Protein AF-A0A7C4RUR6-F1 (afdb_monomer_lite)

Structure (mmCIF, N/CA/C/O backbone):
data_AF-A0A7C4RUR6-F1
#
_entry.id   AF-A0A7C4RUR6-F1
#
loop_
_atom_site.group_PDB
_atom_site.id
_atom_site.type_symbol
_atom_site.label_atom_id
_atom_site.label_alt_id
_atom_site.label_comp_id
_atom_site.label_asym_id
_atom_site.label_entity_id
_atom_site.label_seq_id
_atom_site.pdbx_PDB_ins_code
_atom_site.Cartn_x
_atom_site.Cartn_y
_atom_site.Cartn_z
_atom_site.occupancy
_atom_site.B_iso_or_equiv
_atom_site.auth_seq_id
_atom_site.auth_comp_id
_atom_site.auth_asym_id
_atom_site.auth_atom_id
_atom_site.pdbx_PDB_model_num
ATOM 1 N N . MET A 1 1 ? 16.370 -10.001 -30.365 1.00 68.81 1 MET A N 1
ATOM 2 C CA . MET A 1 1 ? 16.911 -9.076 -29.342 1.00 68.81 1 MET A CA 1
ATOM 3 C C . MET A 1 1 ? 15.807 -8.857 -28.325 1.00 68.81 1 MET A C 1
ATOM 5 O O . MET A 1 1 ? 14.687 -8.633 -28.761 1.00 68.81 1 MET A O 1
ATOM 9 N N . GLY A 1 2 ? 16.053 -9.040 -27.027 1.00 84.38 2 GLY A N 1
ATOM 10 C CA . GLY A 1 2 ? 14.989 -8.889 -26.031 1.00 84.38 2 GLY A CA 1
ATOM 11 C C . GLY A 1 2 ? 14.628 -7.417 -25.830 1.00 84.38 2 GLY A C 1
ATOM 12 O O . GLY A 1 2 ? 15.512 -6.558 -25.865 1.00 84.38 2 GLY A O 1
ATOM 13 N N . THR A 1 3 ? 13.344 -7.124 -25.641 1.00 91.38 3 THR A N 1
ATOM 14 C CA . THR A 1 3 ? 12.843 -5.777 -25.334 1.00 91.38 3 THR A CA 1
ATOM 15 C C . THR A 1 3 ? 12.649 -5.644 -23.829 1.00 91.38 3 THR A C 1
ATOM 17 O O . THR A 1 3 ? 12.143 -6.562 -23.187 1.00 91.38 3 THR A O 1
ATOM 20 N N . CYS A 1 4 ? 13.065 -4.516 -23.253 1.00 94.50 4 CYS A N 1
ATOM 21 C CA . CYS A 1 4 ? 12.861 -4.237 -21.839 1.00 94.50 4 CYS A CA 1
ATOM 22 C C . CYS A 1 4 ? 11.371 -4.048 -21.547 1.00 94.50 4 CYS A C 1
ATOM 24 O O . CYS A 1 4 ? 10.750 -3.141 -22.099 1.00 94.50 4 CYS A O 1
ATOM 26 N N . LYS A 1 5 ? 10.822 -4.851 -20.629 1.00 93.19 5 LYS A N 1
ATOM 27 C CA . LYS A 1 5 ? 9.408 -4.768 -20.230 1.00 93.19 5 LYS A CA 1
ATOM 28 C C . LYS A 1 5 ? 8.988 -3.441 -19.572 1.00 93.19 5 LYS A C 1
ATOM 30 O O . LYS A 1 5 ? 7.799 -3.194 -19.460 1.00 93.19 5 LYS A O 1
ATOM 35 N N . TYR A 1 6 ? 9.943 -2.624 -19.122 1.00 93.38 6 TYR A N 1
ATOM 36 C CA . TYR A 1 6 ? 9.683 -1.355 -18.433 1.00 93.38 6 TYR A CA 1
ATOM 37 C C . TYR A 1 6 ? 9.699 -0.163 -19.396 1.00 93.38 6 TYR A C 1
ATOM 39 O O . TYR A 1 6 ? 8.723 0.565 -19.511 1.00 93.38 6 TYR A O 1
ATOM 47 N N . CYS A 1 7 ? 10.806 0.025 -20.123 1.00 92.56 7 CYS A N 1
ATOM 48 C CA . CYS A 1 7 ? 11.008 1.203 -20.972 1.00 92.56 7 CYS A CA 1
ATOM 49 C C . CYS A 1 7 ? 10.762 0.953 -22.469 1.00 92.56 7 CYS A C 1
ATOM 51 O O . CYS A 1 7 ? 10.902 1.875 -23.269 1.00 92.56 7 CYS A O 1
ATOM 53 N N . GLY A 1 8 ? 10.491 -0.293 -22.879 1.00 91.00 8 GLY A N 1
ATOM 54 C CA . GLY A 1 8 ? 10.259 -0.663 -24.280 1.00 91.00 8 GLY A CA 1
ATOM 55 C C . GLY A 1 8 ? 11.500 -0.616 -25.184 1.00 91.00 8 GLY A C 1
ATOM 56 O O . GLY A 1 8 ? 11.403 -0.900 -26.375 1.00 91.00 8 GLY A O 1
ATOM 57 N N . LYS A 1 9 ? 12.681 -0.279 -24.647 1.00 92.06 9 LYS A N 1
ATOM 58 C CA . LYS A 1 9 ? 13.943 -0.210 -25.405 1.00 92.06 9 LYS A CA 1
ATOM 59 C C . LYS A 1 9 ? 14.655 -1.571 -25.444 1.00 92.06 9 LYS A C 1
ATOM 61 O O . LYS A 1 9 ? 14.423 -2.406 -24.565 1.00 92.06 9 LYS A O 1
ATOM 66 N N . PRO A 1 10 ? 15.563 -1.816 -26.406 1.00 92.50 10 PRO A N 1
ATOM 67 C CA . PRO A 1 10 ? 16.315 -3.068 -26.469 1.00 92.50 10 PRO A CA 1
ATOM 68 C C . PRO A 1 10 ? 17.141 -3.334 -25.196 1.00 92.50 10 PRO A C 1
ATOM 70 O O . PRO A 1 10 ? 17.904 -2.480 -24.748 1.00 92.50 10 PRO A O 1
ATOM 73 N N . ALA A 1 11 ? 17.007 -4.532 -24.623 1.00 88.31 11 ALA A N 1
ATOM 74 C CA . ALA A 1 11 ? 17.680 -4.974 -23.394 1.00 88.31 11 ALA A CA 1
ATOM 75 C C . ALA A 1 11 ? 18.921 -5.853 -23.645 1.00 88.31 11 ALA A C 1
ATOM 77 O O . ALA A 1 11 ? 19.615 -6.231 -22.700 1.00 88.31 11 ALA A O 1
ATOM 78 N N . GLY A 1 12 ? 19.218 -6.154 -24.912 1.00 86.19 12 GLY A N 1
ATOM 79 C CA 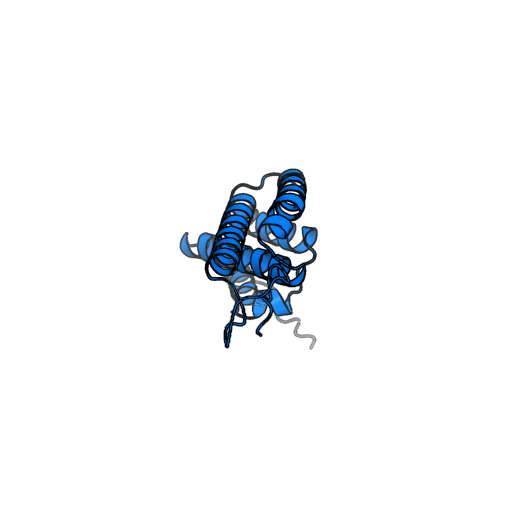. GLY A 1 12 ? 20.319 -7.022 -25.333 1.00 86.19 12 GLY A CA 1
ATOM 80 C C . GLY A 1 12 ? 19.876 -8.461 -25.640 1.00 86.19 12 GLY A C 1
ATOM 81 O O . GLY A 1 12 ? 18.679 -8.775 -25.642 1.00 86.19 12 GLY A O 1
ATOM 82 N N . PRO A 1 13 ? 20.819 -9.356 -25.972 1.00 79.38 13 PRO A N 1
ATOM 83 C CA . PRO A 1 13 ? 20.517 -10.765 -26.199 1.00 79.38 13 PRO A CA 1
ATOM 84 C C . PRO A 1 13 ? 20.093 -11.442 -24.884 1.00 79.38 13 PRO A C 1
ATOM 86 O O . PRO A 1 13 ? 20.717 -11.233 -23.847 1.00 79.38 13 PRO A O 1
ATOM 89 N N . LEU A 1 14 ? 19.016 -12.236 -24.929 1.00 83.75 14 LEU A N 1
ATOM 90 C CA . LEU A 1 14 ? 18.470 -13.038 -23.815 1.00 83.75 14 LEU A CA 1
ATOM 91 C C . LEU A 1 14 ? 18.021 -12.277 -22.546 1.00 83.75 14 LEU A C 1
ATOM 93 O O . LEU A 1 14 ? 17.627 -12.909 -21.571 1.00 83.75 14 LEU A O 1
ATOM 97 N N . ARG A 1 15 ? 18.016 -10.938 -22.536 1.00 88.06 15 ARG A N 1
ATOM 98 C CA . ARG A 1 15 ? 17.509 -10.134 -21.408 1.00 88.06 15 ARG A CA 1
ATOM 99 C C . ARG A 1 15 ? 16.104 -9.607 -21.695 1.00 88.06 15 ARG A C 1
ATOM 101 O O . ARG A 1 15 ? 15.864 -9.046 -22.757 1.00 88.06 15 ARG A O 1
ATOM 108 N N . SER A 1 16 ? 15.195 -9.732 -20.729 1.00 91.50 16 SER A N 1
ATOM 109 C CA . SER A 1 16 ? 13.822 -9.191 -20.797 1.00 91.50 16 SER A CA 1
ATOM 110 C C . SER A 1 16 ? 13.661 -7.820 -20.121 1.00 91.50 16 SER A C 1
ATOM 112 O O . SER A 1 16 ? 12.575 -7.240 -20.119 1.00 91.50 16 SER A O 1
ATOM 114 N N . LYS A 1 17 ? 14.729 -7.299 -19.505 1.00 93.88 17 LYS A N 1
ATOM 115 C CA . LYS A 1 17 ? 14.737 -6.047 -18.736 1.00 93.88 17 LYS A CA 1
ATOM 116 C C . LYS A 1 17 ? 16.153 -5.493 -18.568 1.00 93.88 17 LYS A C 1
ATOM 118 O O . LYS A 1 17 ? 17.123 -6.253 -18.580 1.00 93.88 17 LYS A O 1
ATOM 123 N N . HIS A 1 18 ? 16.262 -4.179 -18.374 1.00 94.94 18 HIS A N 1
ATOM 124 C CA . HIS A 1 18 ? 17.485 -3.535 -17.883 1.00 94.94 18 HIS A CA 1
ATOM 125 C C . HIS A 1 18 ? 17.556 -3.625 -16.357 1.00 94.94 18 HIS A C 1
ATOM 127 O O . HIS A 1 18 ? 16.532 -3.489 -15.688 1.00 94.94 18 HIS A O 1
ATOM 133 N N . CYS A 1 19 ? 18.768 -3.788 -15.819 1.00 93.31 19 CYS A N 1
ATOM 134 C CA . CYS A 1 19 ? 19.010 -3.781 -14.371 1.00 93.31 19 CYS A CA 1
ATOM 135 C C . CYS A 1 19 ? 18.546 -2.459 -13.735 1.00 93.31 19 CYS A C 1
ATOM 137 O O . CYS A 1 19 ? 17.837 -2.460 -12.737 1.00 93.31 19 CYS A O 1
ATOM 139 N N . GLU A 1 20 ? 18.855 -1.330 -14.375 1.00 94.38 20 GLU A N 1
ATOM 140 C CA . GLU A 1 20 ? 18.471 0.005 -13.899 1.00 94.38 20 GLU A CA 1
ATOM 141 C C . GLU A 1 20 ? 16.953 0.207 -13.868 1.00 94.38 20 GLU A C 1
ATOM 143 O O . GLU A 1 20 ? 16.424 0.715 -12.886 1.00 94.38 20 GLU A O 1
ATOM 148 N N . CYS A 1 21 ? 16.239 -0.236 -14.910 1.00 95.00 21 CYS A N 1
ATOM 149 C CA . CYS A 1 21 ? 14.778 -0.137 -14.952 1.00 95.00 21 CYS A CA 1
ATOM 150 C C . CYS A 1 21 ? 14.122 -1.005 -13.872 1.00 95.00 21 CYS A C 1
ATOM 152 O O . CYS A 1 21 ? 13.172 -0.572 -13.231 1.00 95.00 21 CYS A O 1
ATOM 154 N N . GLU A 1 22 ? 14.648 -2.212 -13.641 1.00 95.44 22 GLU A N 1
ATOM 155 C CA . GLU A 1 22 ? 14.167 -3.072 -12.560 1.00 95.44 22 GLU A CA 1
ATOM 156 C C . GLU A 1 22 ? 14.428 -2.467 -11.180 1.00 95.44 22 GLU A C 1
ATOM 158 O O . GLU A 1 22 ? 13.553 -2.512 -10.317 1.00 95.44 22 GLU A O 1
ATOM 163 N N . ASN A 1 23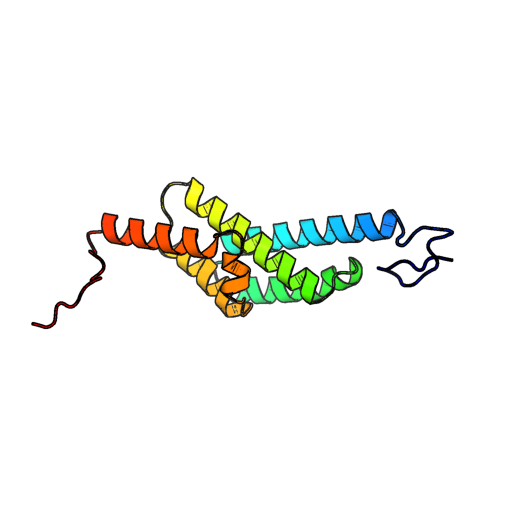 ? 15.614 -1.902 -10.963 1.00 96.19 23 ASN A N 1
ATOM 164 C CA . ASN A 1 23 ? 15.941 -1.257 -9.698 1.00 96.19 23 ASN A CA 1
ATOM 165 C C . ASN A 1 23 ? 15.059 -0.033 -9.464 1.00 96.19 23 ASN A C 1
ATOM 167 O O . ASN A 1 23 ? 14.541 0.123 -8.363 1.00 96.19 23 ASN A O 1
ATOM 171 N N . LYS A 1 24 ? 14.820 0.785 -10.497 1.00 96.25 24 LYS A N 1
ATOM 172 C CA . LYS A 1 24 ? 13.910 1.932 -10.409 1.00 96.25 24 LYS A CA 1
ATOM 173 C C . LYS A 1 24 ? 12.497 1.489 -10.034 1.00 96.25 24 LYS A C 1
ATOM 175 O O . LYS A 1 24 ? 11.945 2.008 -9.074 1.00 96.25 24 LYS A O 1
ATOM 180 N N . TYR A 1 25 ? 11.976 0.462 -10.706 1.00 97.12 25 TYR A N 1
ATOM 181 C CA . TYR A 1 25 ? 10.685 -0.136 -10.370 1.00 97.12 25 TYR A CA 1
ATOM 182 C C . TYR A 1 25 ? 10.613 -0.580 -8.903 1.00 97.12 25 TYR A C 1
ATOM 184 O O . TYR A 1 25 ? 9.686 -0.204 -8.193 1.00 97.12 25 TYR A O 1
ATOM 192 N N . LYS A 1 26 ? 11.607 -1.338 -8.420 1.00 96.69 26 LYS A N 1
ATOM 193 C CA . LYS A 1 26 ? 11.629 -1.833 -7.031 1.00 96.69 26 LYS A CA 1
ATOM 194 C C . LYS A 1 26 ? 11.699 -0.699 -6.011 1.00 96.69 26 LYS A C 1
ATOM 196 O O . LYS A 1 26 ? 10.988 -0.741 -5.013 1.00 96.69 26 LYS A O 1
ATOM 201 N N . LEU A 1 27 ? 12.542 0.302 -6.264 1.00 97.00 27 LEU A N 1
ATOM 202 C CA . LEU A 1 27 ? 12.688 1.462 -5.387 1.00 97.00 27 LEU A CA 1
ATOM 203 C C . LEU A 1 27 ? 11.400 2.282 -5.334 1.00 97.00 27 LEU A C 1
ATOM 205 O O . LEU A 1 27 ? 10.969 2.645 -4.245 1.00 97.00 27 LEU A O 1
ATOM 209 N N . THR A 1 28 ? 10.758 2.528 -6.477 1.00 96.94 28 THR A N 1
ATOM 210 C CA . THR A 1 28 ? 9.481 3.246 -6.519 1.00 96.94 28 THR A CA 1
ATOM 211 C C . THR A 1 28 ? 8.367 2.460 -5.834 1.00 96.94 28 THR A C 1
ATOM 213 O O . THR A 1 28 ? 7.607 3.044 -5.065 1.00 96.94 28 THR A O 1
ATOM 216 N N . PHE A 1 29 ? 8.293 1.145 -6.052 1.00 97.38 29 PHE A N 1
ATOM 217 C CA . PHE A 1 29 ? 7.315 0.278 -5.395 1.00 97.38 29 PHE A CA 1
ATOM 218 C C . PHE A 1 29 ? 7.443 0.337 -3.867 1.00 97.38 29 PHE A C 1
ATOM 220 O O . PHE A 1 29 ? 6.464 0.597 -3.168 1.00 97.38 29 PHE A O 1
ATOM 227 N N . GLU A 1 30 ? 8.656 0.151 -3.340 1.00 97.25 30 GLU A N 1
ATOM 228 C CA . GLU A 1 30 ? 8.898 0.207 -1.895 1.00 97.25 30 GLU A CA 1
ATOM 229 C C . GLU A 1 30 ? 8.672 1.619 -1.340 1.00 97.25 30 GLU A C 1
ATOM 231 O O . GLU A 1 30 ? 8.099 1.779 -0.263 1.00 97.25 30 GLU A O 1
ATOM 236 N N . HIS A 1 31 ? 9.058 2.654 -2.092 1.00 97.19 31 HIS A N 1
ATOM 237 C CA . HIS A 1 31 ? 8.831 4.041 -1.703 1.00 97.19 31 HIS A CA 1
ATOM 238 C C . HIS A 1 31 ? 7.340 4.348 -1.538 1.00 97.19 31 HIS A C 1
ATOM 240 O O . HIS A 1 31 ? 6.939 4.834 -0.482 1.00 97.19 31 HIS A O 1
ATOM 246 N N . LEU A 1 32 ? 6.522 4.030 -2.543 1.00 97.06 32 LEU A N 1
ATOM 247 C CA . LEU A 1 32 ? 5.083 4.274 -2.484 1.00 97.06 32 LEU A CA 1
ATOM 248 C C . LEU A 1 32 ? 4.396 3.402 -1.433 1.00 97.06 32 LEU A C 1
ATOM 250 O O . LEU A 1 32 ? 3.479 3.879 -0.768 1.00 97.06 32 LEU A O 1
ATOM 254 N N . THR A 1 33 ? 4.868 2.170 -1.223 1.00 97.38 33 THR A N 1
ATOM 255 C CA . THR A 1 33 ? 4.358 1.300 -0.151 1.00 97.38 33 THR A CA 1
ATOM 256 C C . THR A 1 33 ? 4.606 1.936 1.213 1.00 97.38 33 THR A C 1
ATOM 258 O O . THR A 1 33 ? 3.697 2.010 2.036 1.00 97.38 33 THR A O 1
ATOM 261 N N . ARG A 1 34 ? 5.820 2.453 1.445 1.00 97.12 34 ARG A N 1
ATOM 262 C CA . ARG A 1 34 ? 6.177 3.144 2.688 1.00 97.12 34 ARG A CA 1
ATOM 263 C C . ARG A 1 34 ? 5.349 4.409 2.897 1.00 97.12 34 ARG A C 1
ATOM 265 O O . ARG A 1 34 ? 4.820 4.593 3.985 1.00 97.12 34 ARG A O 1
ATOM 272 N N . VAL A 1 35 ? 5.239 5.269 1.882 1.00 96.31 35 VAL A N 1
ATOM 273 C CA . VAL A 1 35 ? 4.472 6.521 1.993 1.00 96.31 35 VAL A CA 1
ATOM 274 C C . VAL A 1 35 ? 3.000 6.219 2.263 1.00 96.31 35 VAL A C 1
ATOM 276 O O . VAL A 1 35 ? 2.447 6.764 3.207 1.00 96.31 35 VAL A O 1
ATOM 279 N N . SER A 1 36 ? 2.403 5.275 1.530 1.00 96.38 36 SER A N 1
ATOM 280 C CA . SER A 1 36 ? 1.010 4.861 1.748 1.00 96.38 36 SER A CA 1
ATOM 281 C C . SER A 1 36 ? 0.788 4.321 3.163 1.00 96.38 36 SER A C 1
ATOM 283 O O . SER A 1 36 ? -0.171 4.700 3.827 1.00 96.38 36 SER A O 1
ATOM 285 N N . PHE A 1 37 ? 1.703 3.484 3.659 1.00 95.38 37 PHE A N 1
ATOM 286 C CA . PHE A 1 37 ? 1.670 2.968 5.029 1.00 95.38 37 PHE A CA 1
ATOM 287 C C . PHE A 1 37 ? 1.740 4.091 6.073 1.00 95.38 37 PHE A C 1
ATOM 289 O O . PHE A 1 37 ? 0.936 4.131 7.003 1.00 95.38 37 PHE A O 1
ATOM 296 N N . GLU A 1 38 ? 2.675 5.030 5.914 1.00 94.62 38 GLU A N 1
ATOM 297 C CA . GLU A 1 38 ? 2.798 6.169 6.823 1.00 94.62 38 GLU A CA 1
ATOM 298 C C . GLU A 1 38 ? 1.555 7.060 6.797 1.00 94.62 38 GLU A C 1
ATOM 300 O O . GLU A 1 38 ? 1.136 7.535 7.855 1.00 94.62 38 GLU A O 1
ATOM 305 N N . THR A 1 39 ? 0.952 7.255 5.620 1.00 95.44 39 THR A N 1
ATOM 306 C CA . THR A 1 39 ? -0.310 7.979 5.476 1.00 95.44 39 THR A CA 1
ATOM 307 C C . THR A 1 39 ? -1.418 7.281 6.252 1.00 95.44 39 THR A C 1
ATOM 309 O O . THR A 1 39 ? -2.092 7.955 7.014 1.00 95.44 39 THR A O 1
ATOM 312 N N . ILE A 1 40 ? -1.571 5.954 6.162 1.00 93.31 40 ILE A N 1
ATOM 313 C CA . ILE A 1 40 ? -2.590 5.218 6.939 1.00 93.31 40 ILE A CA 1
ATOM 314 C C . ILE A 1 40 ? -2.406 5.433 8.450 1.00 93.31 40 ILE A C 1
ATOM 316 O O . ILE A 1 40 ? -3.375 5.636 9.176 1.00 93.31 40 ILE A O 1
ATOM 320 N N . ILE A 1 41 ? -1.166 5.416 8.948 1.00 92.56 41 ILE A N 1
ATOM 321 C CA . ILE A 1 41 ? -0.900 5.583 10.386 1.00 92.56 41 ILE A CA 1
ATOM 322 C C . ILE A 1 41 ? -1.208 7.007 10.854 1.00 92.56 41 ILE A C 1
ATOM 324 O O . ILE A 1 41 ? -1.805 7.215 11.918 1.00 92.56 41 ILE A O 1
ATOM 328 N N . LYS A 1 42 ? -0.784 8.000 10.070 1.00 92.69 42 LYS A N 1
ATOM 329 C CA . LYS A 1 42 ? -0.834 9.420 10.441 1.00 92.69 42 LYS A CA 1
ATOM 330 C C . LYS A 1 42 ? -2.127 10.112 10.004 1.00 92.69 42 LYS A C 1
ATOM 332 O O . LYS A 1 42 ? -2.389 11.215 10.483 1.00 92.69 42 LYS A O 1
ATOM 337 N N . SER A 1 43 ? -2.923 9.489 9.132 1.00 90.88 43 SER A N 1
ATOM 338 C CA . SER A 1 43 ? -4.100 10.111 8.529 1.00 90.88 43 SER A CA 1
ATOM 339 C C . SER A 1 43 ? -5.049 10.598 9.607 1.00 90.88 43 SER A C 1
ATOM 341 O O . SER A 1 43 ? -5.441 9.843 10.500 1.00 90.88 43 SER A O 1
ATOM 343 N N . SER A 1 44 ? -5.410 11.866 9.499 1.00 86.25 44 SER A N 1
ATOM 344 C CA . SER A 1 44 ? -6.386 12.528 10.360 1.00 86.25 44 SER A CA 1
ATOM 345 C C . SER A 1 44 ? -7.586 13.023 9.552 1.00 86.25 44 SER A C 1
ATOM 347 O O . SER A 1 44 ? -8.607 13.390 10.130 1.00 86.25 44 SER A O 1
ATOM 349 N N . SER A 1 45 ? -7.484 13.047 8.218 1.00 87.56 45 SER A N 1
ATOM 350 C CA . SER A 1 45 ? -8.562 13.475 7.333 1.00 87.56 45 SER A CA 1
ATOM 351 C C . SER A 1 45 ? -8.473 12.839 5.943 1.00 87.56 45 SER A C 1
ATOM 353 O O . SER A 1 45 ? -7.418 12.376 5.522 1.00 87.56 45 SER A O 1
ATOM 355 N N . LEU A 1 46 ? -9.570 12.899 5.182 1.00 87.88 46 LEU A N 1
ATOM 356 C CA . LEU A 1 46 ? -9.605 12.427 3.790 1.00 87.88 46 LEU A CA 1
ATOM 357 C C . LEU A 1 46 ? -8.625 13.171 2.866 1.00 87.88 46 LEU A C 1
ATOM 359 O O . LEU A 1 46 ? -8.197 12.612 1.862 1.00 87.88 46 LEU A O 1
ATOM 363 N N . LYS A 1 47 ? -8.227 14.403 3.216 1.00 91.88 47 LYS A N 1
ATOM 364 C CA . LYS A 1 47 ? -7.244 15.175 2.439 1.00 91.88 47 LYS A CA 1
ATOM 365 C C . LYS A 1 47 ? -5.886 14.483 2.373 1.00 91.88 47 LYS A C 1
ATOM 367 O O . LYS A 1 47 ? -5.214 14.577 1.354 1.00 91.88 47 LYS A O 1
ATOM 372 N N . ASP A 1 48 ? -5.520 13.742 3.418 1.00 92.62 48 ASP A N 1
ATOM 373 C CA . ASP A 1 48 ? -4.263 12.992 3.455 1.00 92.62 48 ASP A CA 1
ATOM 374 C C . ASP A 1 48 ? -4.251 11.896 2.368 1.00 92.62 48 ASP A C 1
ATOM 376 O O . ASP A 1 48 ? -3.215 11.602 1.771 1.00 92.62 48 ASP A O 1
ATOM 380 N N . PHE A 1 49 ? -5.420 11.321 2.057 1.00 93.88 49 PHE A N 1
ATOM 381 C CA . PHE A 1 49 ? -5.571 10.328 0.992 1.00 93.88 49 PHE A CA 1
ATOM 382 C C . PHE A 1 49 ? -5.630 10.958 -0.403 1.00 93.88 49 PHE A C 1
ATOM 384 O O . PHE A 1 49 ? -5.070 10.392 -1.339 1.00 93.88 49 PHE A O 1
ATOM 391 N N . GLU A 1 50 ? -6.228 12.144 -0.547 1.00 94.44 50 GLU A N 1
ATOM 392 C CA . GLU A 1 50 ? -6.190 12.915 -1.800 1.00 94.44 50 GLU A CA 1
ATOM 393 C C . GLU A 1 50 ? -4.755 13.333 -2.169 1.00 94.44 50 GLU A C 1
ATOM 395 O O . GLU A 1 50 ? -4.360 13.291 -3.338 1.00 94.44 50 GLU A O 1
ATOM 400 N N . GLU A 1 51 ? -3.955 13.733 -1.176 1.00 94.62 51 GLU A N 1
ATOM 401 C CA . GLU A 1 51 ? -2.534 14.043 -1.361 1.00 94.62 51 GLU A CA 1
ATOM 402 C C . GLU A 1 51 ? -1.738 12.791 -1.740 1.00 94.62 51 GLU A C 1
ATOM 404 O O . GLU A 1 51 ? -0.984 12.818 -2.715 1.00 94.62 51 GLU A O 1
ATOM 409 N N . LEU A 1 52 ? -1.980 11.667 -1.057 1.00 95.12 52 LEU A N 1
ATOM 410 C CA . LEU A 1 52 ? -1.363 10.386 -1.396 1.00 95.12 52 LEU A CA 1
ATOM 411 C C . LEU A 1 52 ? -1.701 9.934 -2.825 1.00 95.12 52 LEU A C 1
ATOM 413 O O . LEU A 1 52 ? -0.813 9.506 -3.561 1.00 95.12 52 LEU A O 1
ATOM 417 N N . GLU A 1 53 ? -2.964 10.030 -3.240 1.00 95.88 53 GLU A N 1
ATOM 418 C CA . GLU A 1 53 ? -3.386 9.675 -4.598 1.00 95.88 53 GLU A CA 1
ATOM 419 C C . GLU A 1 53 ? -2.665 10.538 -5.643 1.00 95.88 53 GLU A C 1
ATOM 421 O O . GLU A 1 53 ? -2.194 10.034 -6.670 1.00 95.88 53 GLU A O 1
ATOM 426 N N . ARG A 1 54 ? -2.519 11.839 -5.373 1.00 95.56 54 ARG A N 1
ATOM 427 C CA . ARG A 1 54 ? -1.762 12.750 -6.238 1.00 95.56 54 ARG A CA 1
ATOM 428 C C . ARG A 1 54 ? -0.292 12.343 -6.333 1.00 95.56 54 ARG A C 1
ATOM 430 O O . ARG A 1 54 ? 0.255 12.312 -7.436 1.00 95.56 54 ARG A O 1
ATOM 437 N N . ASP A 1 55 ? 0.337 12.009 -5.212 1.00 94.19 55 ASP A N 1
ATOM 438 C CA . ASP A 1 55 ? 1.735 11.578 -5.173 1.00 94.19 55 ASP A CA 1
ATOM 439 C C . ASP A 1 55 ? 1.945 10.260 -5.922 1.00 94.19 55 ASP A C 1
ATOM 441 O O . ASP A 1 55 ? 2.865 10.150 -6.736 1.00 94.19 55 ASP A O 1
ATOM 445 N N . ILE A 1 56 ? 1.055 9.283 -5.735 1.00 94.94 56 ILE A N 1
ATOM 446 C CA . ILE A 1 56 ? 1.073 8.018 -6.479 1.00 94.94 56 ILE A CA 1
ATOM 447 C C . ILE A 1 56 ? 0.997 8.286 -7.984 1.00 94.94 56 ILE A C 1
ATOM 449 O O . ILE A 1 56 ? 1.830 7.775 -8.734 1.00 94.94 56 ILE A O 1
ATOM 453 N N . ASN A 1 57 ? 0.059 9.126 -8.428 1.00 94.69 57 ASN A N 1
ATOM 454 C CA . ASN A 1 57 ? -0.111 9.450 -9.846 1.00 94.69 57 ASN A CA 1
ATOM 455 C C . ASN A 1 57 ? 1.111 10.157 -10.458 1.00 94.69 57 ASN A C 1
ATOM 457 O O . ASN A 1 57 ? 1.381 9.993 -11.648 1.00 94.69 57 ASN A O 1
ATOM 461 N N . ASN A 1 58 ? 1.879 10.898 -9.656 1.00 94.69 58 ASN A N 1
ATOM 462 C CA . ASN A 1 58 ? 3.096 11.575 -10.108 1.00 94.69 58 ASN A CA 1
ATOM 463 C C . ASN A 1 58 ? 4.327 10.653 -10.123 1.00 94.69 58 ASN A C 1
ATOM 465 O O . ASN A 1 58 ? 5.156 10.737 -11.029 1.00 94.69 58 ASN A O 1
ATOM 469 N N . ILE A 1 59 ? 4.468 9.778 -9.125 1.00 94.50 59 ILE A N 1
ATOM 470 C CA . ILE A 1 59 ? 5.682 8.976 -8.902 1.00 94.50 59 ILE A CA 1
ATOM 471 C C . ILE A 1 59 ? 5.604 7.625 -9.635 1.00 94.50 59 ILE A C 1
ATOM 473 O O . ILE A 1 59 ? 6.611 7.156 -10.174 1.00 94.50 59 ILE A O 1
ATOM 477 N N . ALA A 1 60 ? 4.430 6.986 -9.685 1.00 94.62 60 ALA A N 1
ATOM 478 C CA . ALA A 1 60 ? 4.263 5.654 -10.271 1.00 94.62 60 ALA A CA 1
ATOM 479 C C . ALA A 1 60 ? 4.726 5.566 -11.743 1.00 94.62 60 ALA A C 1
ATOM 481 O O . ALA A 1 60 ? 5.489 4.642 -12.056 1.00 94.62 60 ALA A O 1
ATOM 482 N N . PRO A 1 61 ? 4.386 6.522 -12.637 1.00 93.81 61 PRO A N 1
ATOM 483 C CA . PRO A 1 61 ? 4.828 6.469 -14.031 1.00 93.81 61 PRO A CA 1
ATOM 484 C C . PRO A 1 61 ? 6.350 6.562 -14.176 1.00 93.81 61 PRO A C 1
ATOM 486 O O . PRO A 1 61 ? 6.935 5.872 -15.011 1.00 93.81 61 PRO A O 1
ATOM 489 N N . ASP A 1 62 ? 7.008 7.367 -13.334 1.00 91.88 62 ASP A N 1
ATOM 490 C CA . ASP A 1 62 ? 8.465 7.518 -13.353 1.00 91.88 62 ASP A CA 1
ATOM 491 C C . ASP A 1 62 ? 9.173 6.202 -12.978 1.00 91.88 62 ASP A C 1
ATOM 493 O O . ASP A 1 62 ? 10.221 5.866 -13.539 1.00 91.88 62 ASP A O 1
ATOM 497 N N . GLY A 1 63 ? 8.566 5.419 -12.082 1.00 93.00 63 GLY A N 1
ATOM 498 C CA . GLY A 1 63 ? 9.027 4.091 -11.675 1.00 93.00 63 GLY A CA 1
ATOM 499 C C . GLY A 1 63 ? 8.630 2.935 -12.593 1.00 93.00 63 GLY A C 1
ATOM 500 O O . GLY A 1 63 ? 8.988 1.800 -12.291 1.00 93.00 63 GLY A O 1
ATOM 501 N N . TYR A 1 64 ? 7.925 3.182 -13.701 1.00 94.62 64 TYR A N 1
ATOM 502 C CA . TYR A 1 64 ? 7.346 2.143 -14.567 1.00 94.62 64 TYR A CA 1
ATOM 503 C C . TYR A 1 64 ? 6.281 1.265 -13.886 1.00 94.62 64 TYR A C 1
ATOM 505 O O . TYR A 1 64 ? 6.130 0.097 -14.252 1.00 94.62 64 TYR A O 1
ATOM 513 N N . LEU A 1 65 ? 5.566 1.795 -12.891 1.00 94.69 65 LEU A N 1
ATOM 514 C CA . LEU A 1 65 ? 4.450 1.090 -12.263 1.00 94.69 65 LEU A CA 1
ATOM 515 C C . LEU A 1 65 ? 3.192 1.236 -13.120 1.00 94.69 65 LEU A C 1
ATOM 517 O O . LEU A 1 65 ? 2.846 2.321 -13.586 1.00 94.69 65 LEU A O 1
ATOM 521 N N . THR A 1 66 ? 2.498 0.121 -13.303 1.00 93.88 66 THR A N 1
ATOM 522 C CA . THR A 1 66 ? 1.167 0.064 -13.905 1.00 93.88 66 THR A CA 1
ATOM 523 C C . THR A 1 66 ? 0.084 0.311 -12.855 1.00 93.88 66 THR A C 1
ATOM 525 O O . THR A 1 66 ? 0.340 0.271 -11.653 1.00 93.88 66 THR A O 1
ATOM 528 N N . THR A 1 67 ? -1.162 0.501 -13.289 1.00 90.81 67 THR A N 1
ATOM 529 C CA . THR A 1 67 ? -2.315 0.597 -12.37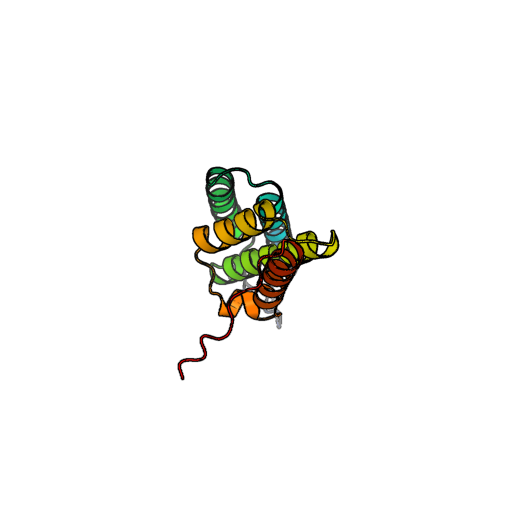9 1.00 90.81 67 THR A CA 1
ATOM 530 C C . THR A 1 67 ? -2.457 -0.641 -11.489 1.00 90.81 67 THR A C 1
ATOM 532 O O . THR A 1 67 ? -2.781 -0.518 -10.312 1.00 90.81 67 THR A O 1
ATOM 535 N N . SER A 1 68 ? -2.158 -1.833 -12.015 1.00 91.31 68 SER A N 1
ATOM 536 C CA . SER A 1 68 ? -2.147 -3.066 -11.220 1.00 91.31 68 SER A CA 1
ATOM 537 C C . SER A 1 68 ? -1.038 -3.054 -10.165 1.00 91.31 68 SER A C 1
ATOM 539 O O . SER A 1 68 ? -1.272 -3.465 -9.033 1.00 91.31 68 SER A O 1
ATOM 541 N N . ASP A 1 69 ? 0.146 -2.529 -10.499 1.00 93.50 69 ASP A N 1
ATOM 542 C CA . ASP A 1 69 ? 1.245 -2.389 -9.534 1.00 93.50 69 ASP A CA 1
ATOM 543 C C . ASP A 1 69 ? 0.892 -1.404 -8.418 1.00 93.50 69 ASP A C 1
ATOM 545 O O . ASP A 1 69 ? 1.209 -1.659 -7.259 1.00 93.50 69 ASP A O 1
ATOM 549 N N . VAL A 1 70 ? 0.183 -0.319 -8.744 1.00 94.69 70 VAL A N 1
ATOM 550 C CA . VAL A 1 70 ? -0.357 0.618 -7.748 1.00 94.69 70 VAL A CA 1
ATOM 551 C C . VAL A 1 70 ? -1.348 -0.081 -6.814 1.00 94.69 70 VAL A C 1
ATOM 553 O O . VAL A 1 70 ? -1.250 0.088 -5.601 1.00 94.69 70 VAL A O 1
ATOM 556 N N . GLY A 1 71 ? -2.240 -0.925 -7.340 1.00 93.12 71 GLY A N 1
ATOM 557 C CA . GLY A 1 71 ? -3.114 -1.761 -6.509 1.00 93.12 71 GLY A CA 1
ATOM 558 C C . GLY A 1 71 ? -2.317 -2.625 -5.525 1.00 93.12 71 GLY A C 1
ATOM 559 O O . GLY A 1 71 ? -2.577 -2.604 -4.323 1.00 93.12 71 GLY A O 1
ATOM 560 N N . TYR A 1 72 ? -1.266 -3.303 -6.000 1.00 93.12 72 TYR A N 1
ATOM 561 C CA . TYR A 1 72 ? -0.394 -4.105 -5.133 1.00 93.12 72 TYR A CA 1
ATOM 562 C C . TYR A 1 72 ? 0.357 -3.278 -4.085 1.00 93.12 72 TYR A C 1
ATOM 564 O O . TYR A 1 72 ? 0.558 -3.763 -2.971 1.00 93.12 72 TYR A O 1
ATOM 572 N N . VAL A 1 73 ? 0.763 -2.049 -4.407 1.00 95.50 73 VAL A N 1
ATOM 573 C CA . VAL A 1 73 ? 1.362 -1.110 -3.447 1.00 95.50 73 VAL A CA 1
ATOM 574 C C . VAL A 1 73 ? 0.376 -0.780 -2.325 1.00 95.50 73 VAL A C 1
ATOM 576 O O . VAL A 1 73 ? 0.739 -0.871 -1.152 1.00 95.50 73 VAL A O 1
ATOM 579 N N . LEU A 1 74 ? -0.869 -0.435 -2.667 1.00 95.50 74 LEU A N 1
ATOM 580 C CA . LEU A 1 74 ? -1.901 -0.064 -1.694 1.00 95.50 74 LEU A CA 1
ATOM 581 C C . LEU A 1 74 ? -2.271 -1.242 -0.785 1.00 95.50 74 LEU A C 1
ATOM 583 O O . LEU A 1 74 ? -2.340 -1.077 0.432 1.00 95.50 74 LEU A O 1
ATOM 587 N N . VAL A 1 75 ? -2.421 -2.443 -1.352 1.00 92.94 75 VAL A N 1
ATOM 588 C CA . VAL A 1 75 ? -2.654 -3.674 -0.578 1.00 92.94 75 VAL A CA 1
ATOM 589 C C . VAL A 1 75 ? -1.467 -3.965 0.343 1.00 92.94 75 VAL A C 1
ATOM 591 O O . VAL A 1 75 ? -1.656 -4.237 1.525 1.00 92.94 75 VAL A O 1
ATOM 594 N N . SER A 1 76 ? -0.233 -3.836 -0.153 1.00 94.12 76 SER A N 1
ATOM 595 C CA . SER A 1 76 ? 0.975 -4.061 0.656 1.00 94.12 76 SER A CA 1
ATOM 596 C C . SER A 1 76 ? 1.089 -3.060 1.814 1.00 94.12 76 SER A C 1
ATOM 598 O O . SER A 1 76 ? 1.517 -3.416 2.911 1.00 94.12 76 SER A O 1
ATOM 600 N N . ALA A 1 77 ? 0.698 -1.804 1.591 1.00 95.06 77 ALA A N 1
ATOM 601 C CA . ALA A 1 77 ? 0.660 -0.776 2.625 1.00 95.06 77 ALA A CA 1
ATOM 602 C C . ALA A 1 77 ? -0.413 -1.064 3.684 1.00 95.06 77 ALA A C 1
ATOM 604 O O . ALA A 1 77 ? -0.133 -0.956 4.879 1.00 95.06 77 ALA A O 1
ATOM 605 N N . PHE A 1 78 ? -1.604 -1.487 3.251 1.00 93.81 78 PHE A N 1
ATOM 606 C CA . PHE A 1 78 ? -2.674 -1.949 4.133 1.00 93.81 78 PHE A CA 1
ATOM 607 C C . PHE A 1 78 ? -2.206 -3.108 5.020 1.00 93.81 78 PHE A C 1
ATOM 609 O O . PHE A 1 78 ? -2.358 -3.042 6.236 1.00 93.81 78 PHE A O 1
ATOM 616 N N . GLU A 1 79 ? -1.580 -4.140 4.446 1.00 92.25 79 GLU A N 1
ATOM 617 C CA . GLU A 1 79 ? -1.100 -5.299 5.210 1.00 92.25 79 GLU A CA 1
ATOM 618 C C . GLU A 1 79 ? -0.106 -4.894 6.304 1.00 92.25 79 GLU A C 1
ATOM 620 O O . GLU A 1 79 ? -0.227 -5.344 7.446 1.00 92.25 79 GLU A O 1
ATOM 625 N N . ARG A 1 80 ? 0.832 -3.997 5.974 1.00 93.00 80 ARG A N 1
ATOM 626 C CA . ARG A 1 80 ? 1.796 -3.449 6.939 1.00 93.00 80 ARG A CA 1
ATOM 627 C C . ARG A 1 80 ? 1.106 -2.639 8.037 1.00 93.00 80 ARG A C 1
ATOM 629 O O . ARG A 1 80 ? 1.503 -2.740 9.194 1.00 93.00 80 ARG A O 1
ATOM 636 N N . ALA A 1 81 ? 0.083 -1.852 7.700 1.00 91.81 81 ALA A N 1
ATOM 637 C CA . ALA A 1 81 ? -0.676 -1.069 8.675 1.00 91.81 81 ALA A CA 1
ATOM 638 C C . ALA A 1 81 ? -1.458 -1.972 9.640 1.00 91.81 81 ALA A C 1
ATOM 640 O O . ALA A 1 81 ? -1.396 -1.772 10.849 1.00 91.81 81 ALA A O 1
ATOM 641 N N . VAL A 1 82 ? -2.119 -3.013 9.125 1.00 89.62 82 VAL A N 1
ATOM 642 C CA . VAL A 1 82 ? -2.815 -4.010 9.952 1.00 89.62 82 VAL A CA 1
ATOM 643 C C . VAL A 1 82 ? -1.841 -4.709 10.898 1.00 89.62 82 VAL A C 1
ATOM 645 O O . VAL A 1 82 ? -2.137 -4.864 12.076 1.00 89.62 82 VAL A O 1
ATOM 648 N N . GLU A 1 83 ? -0.671 -5.126 10.414 1.00 89.50 83 GLU A N 1
ATOM 649 C CA . GLU A 1 83 ? 0.345 -5.741 11.273 1.00 89.50 83 GLU A CA 1
ATOM 650 C C . GLU A 1 83 ? 0.863 -4.768 12.343 1.00 89.50 83 GLU A C 1
ATOM 652 O O . GLU A 1 83 ? 1.051 -5.166 13.491 1.00 89.50 83 GLU A O 1
ATOM 657 N N . HIS A 1 84 ? 1.038 -3.491 11.995 1.00 90.31 84 HIS A N 1
ATOM 658 C CA . HIS A 1 84 ? 1.448 -2.456 12.940 1.00 90.31 84 HIS A CA 1
ATOM 659 C C . HIS A 1 84 ? 0.444 -2.293 14.093 1.00 90.31 84 HIS A C 1
ATOM 661 O O . HIS A 1 84 ? 0.853 -2.424 15.243 1.00 90.31 84 HIS A O 1
ATOM 667 N N . PHE A 1 85 ? -0.849 -2.120 13.791 1.00 87.31 85 PHE A N 1
ATOM 668 C CA . PHE A 1 85 ? -1.911 -1.923 14.796 1.00 87.31 85 PHE A CA 1
ATOM 669 C C . PHE A 1 85 ? -2.372 -3.196 15.520 1.00 87.31 85 PHE A C 1
ATOM 671 O O . PHE A 1 85 ? -3.259 -3.163 16.364 1.00 87.31 85 PHE A O 1
ATOM 678 N N . LEU A 1 86 ? -1.880 -4.370 15.124 1.00 84.62 86 LEU A N 1
ATOM 679 C CA . LEU A 1 86 ? -2.129 -5.605 15.872 1.00 84.62 86 LEU A CA 1
ATOM 680 C C . LEU A 1 86 ? -0.985 -5.917 16.838 1.00 84.62 86 LEU A C 1
ATOM 682 O O . LEU A 1 86 ? -1.197 -6.611 17.832 1.00 84.62 86 LEU A O 1
ATOM 686 N N . ASN A 1 87 ? 0.221 -5.418 16.560 1.00 83.12 87 ASN A N 1
ATOM 687 C CA . ASN A 1 87 ? 1.403 -5.663 17.382 1.00 83.12 87 ASN A CA 1
ATOM 688 C C . ASN A 1 87 ? 1.449 -4.809 18.661 1.00 83.12 87 ASN A C 1
ATOM 690 O O . ASN A 1 87 ? 2.154 -5.176 19.600 1.00 83.12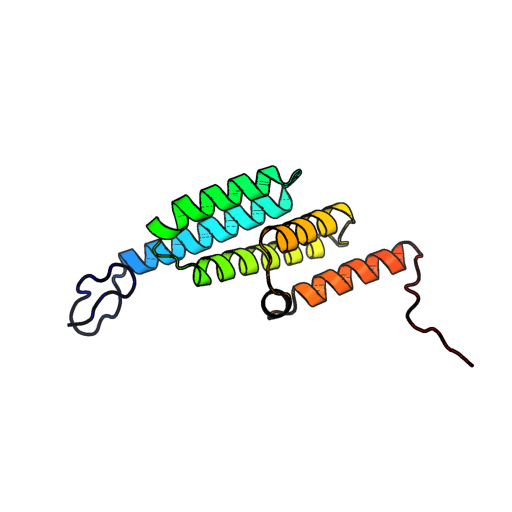 87 ASN A O 1
ATOM 694 N N . ASP A 1 88 ? 0.706 -3.706 18.730 1.00 70.12 88 ASP A N 1
ATOM 695 C CA . ASP A 1 88 ? 0.558 -2.860 19.928 1.00 70.12 88 ASP A CA 1
ATOM 696 C C . ASP A 1 88 ? -0.460 -3.410 20.953 1.00 70.12 88 ASP A C 1
ATOM 698 O O . ASP A 1 88 ? -0.551 -2.909 22.076 1.00 70.12 88 ASP A O 1
ATOM 702 N N . GLY A 1 89 ? -1.139 -4.514 20.620 1.00 64.25 89 GLY A N 1
ATOM 703 C CA . GLY A 1 89 ? -1.899 -5.355 21.544 1.00 64.25 89 GLY A CA 1
ATOM 704 C C . GLY A 1 89 ? -3.417 -5.189 21.480 1.00 64.25 89 GLY A C 1
ATOM 705 O O . GLY A 1 89 ? -4.122 -6.089 21.944 1.00 64.25 89 GLY A O 1
ATOM 706 N N . ALA A 1 90 ? -3.937 -4.107 20.890 1.00 70.81 90 ALA A N 1
ATOM 707 C CA . ALA A 1 90 ? -5.370 -3.941 20.654 1.00 70.81 90 ALA A CA 1
ATOM 708 C C . ALA A 1 90 ? -5.659 -2.881 19.583 1.00 70.81 90 ALA A C 1
ATOM 710 O O . ALA A 1 90 ? -5.355 -1.710 19.771 1.00 70.81 90 ALA A O 1
ATOM 711 N N . LEU A 1 91 ? -6.384 -3.284 18.536 1.00 82.69 91 LEU A N 1
ATOM 712 C CA . LEU A 1 91 ? -6.866 -2.387 17.489 1.00 82.69 91 LEU A CA 1
ATOM 713 C C . LEU A 1 91 ? -7.915 -1.410 18.047 1.00 82.69 91 LEU A C 1
ATOM 715 O O . LEU A 1 91 ? -9.072 -1.789 18.271 1.00 82.69 91 LEU A O 1
ATOM 719 N N . SER A 1 92 ? -7.545 -0.149 18.249 1.00 84.69 92 SER A N 1
ATOM 720 C CA . SER A 1 92 ? -8.465 0.895 18.707 1.00 84.69 92 SER A CA 1
ATOM 721 C C . SER A 1 92 ? -9.525 1.244 17.650 1.00 84.69 92 SER A C 1
ATOM 723 O O . SER A 1 92 ? -9.414 0.903 16.470 1.00 84.69 92 SER A O 1
ATOM 725 N N . VAL A 1 93 ? -10.597 1.923 18.075 1.00 83.69 93 VAL A N 1
ATOM 726 C CA . VAL A 1 93 ? -11.661 2.390 17.161 1.00 83.69 93 VAL A CA 1
ATOM 727 C C . VAL A 1 93 ? -11.102 3.383 16.140 1.00 83.69 93 VAL A C 1
ATOM 729 O O . VAL A 1 93 ? -11.490 3.358 14.976 1.00 83.69 93 VAL A O 1
ATOM 732 N N . GLU A 1 94 ? -10.168 4.230 16.568 1.00 86.88 94 GLU A N 1
ATOM 733 C CA . GLU A 1 94 ? -9.534 5.230 15.712 1.00 86.88 94 GLU A CA 1
ATOM 734 C C . GLU A 1 94 ? -8.660 4.571 14.637 1.00 86.88 94 GLU A C 1
ATOM 736 O O . GLU A 1 94 ? -8.754 4.927 13.466 1.00 86.88 94 GLU A O 1
ATOM 741 N N . GLU A 1 95 ? -7.852 3.574 15.002 1.00 87.75 95 GLU A N 1
ATOM 742 C CA . GLU A 1 95 ? -6.991 2.841 14.061 1.00 87.75 95 GLU A CA 1
ATOM 743 C C . GLU A 1 95 ? -7.797 2.024 13.058 1.00 87.75 95 GLU A C 1
ATOM 745 O O . GLU A 1 95 ? -7.509 2.042 11.860 1.00 87.75 95 GLU A O 1
ATOM 750 N N . GLN A 1 96 ? -8.854 1.362 13.533 1.00 86.19 96 GLN A N 1
ATOM 751 C CA . GLN A 1 96 ? -9.790 0.668 12.662 1.00 86.19 96 GLN A CA 1
ATOM 752 C C . GLN A 1 96 ? -10.438 1.641 11.666 1.00 86.19 96 GLN A C 1
ATOM 754 O O . GLN A 1 96 ? -10.444 1.367 10.468 1.00 86.19 96 GLN A O 1
ATOM 759 N N . GLY A 1 97 ? -10.898 2.804 12.138 1.00 88.25 97 GLY A N 1
ATOM 760 C CA . GLY A 1 97 ? -11.508 3.826 11.289 1.00 88.25 97 GLY A CA 1
ATOM 761 C C . GLY A 1 97 ? -10.555 4.380 10.226 1.00 88.25 97 GLY A C 1
ATOM 762 O O . GLY A 1 97 ? -10.977 4.609 9.092 1.00 88.25 97 GLY A O 1
ATOM 763 N N . LYS A 1 98 ? -9.261 4.546 10.542 1.00 91.06 98 LYS A N 1
ATOM 764 C CA . LYS A 1 98 ? -8.238 4.951 9.558 1.00 91.06 98 LYS A CA 1
ATOM 765 C C . LYS A 1 98 ? -8.093 3.924 8.438 1.00 91.06 98 LYS A C 1
ATOM 767 O O . LYS A 1 98 ? -8.068 4.297 7.266 1.00 91.06 98 LYS A O 1
ATOM 772 N N . ILE A 1 99 ? -8.030 2.638 8.789 1.00 88.94 99 ILE A N 1
ATOM 773 C CA . ILE A 1 99 ? -7.916 1.557 7.805 1.00 88.94 99 ILE A CA 1
ATOM 774 C C . ILE A 1 99 ? -9.174 1.457 6.942 1.00 88.94 99 ILE A C 1
ATOM 776 O O . ILE A 1 99 ? -9.067 1.365 5.721 1.00 88.94 99 ILE A O 1
ATOM 780 N N . GLU A 1 100 ? -10.354 1.485 7.557 1.00 88.94 100 GLU A N 1
ATOM 781 C CA . GLU A 1 100 ? -11.628 1.421 6.837 1.00 88.94 100 GLU A CA 1
ATOM 782 C C . GLU A 1 100 ? -11.766 2.603 5.871 1.00 88.94 100 GLU A C 1
ATOM 784 O O . GLU A 1 100 ? -12.044 2.398 4.691 1.00 88.94 100 GLU A O 1
ATOM 789 N N . SER A 1 101 ? -11.433 3.819 6.319 1.00 90.81 101 SER A N 1
ATOM 790 C CA . SER A 1 101 ? -11.454 5.017 5.469 1.00 90.81 101 SER A CA 1
ATOM 791 C C . SER A 1 101 ? -10.493 4.905 4.282 1.00 90.81 101 SER A C 1
ATOM 793 O O . SER A 1 101 ? -10.828 5.321 3.174 1.00 90.81 101 SER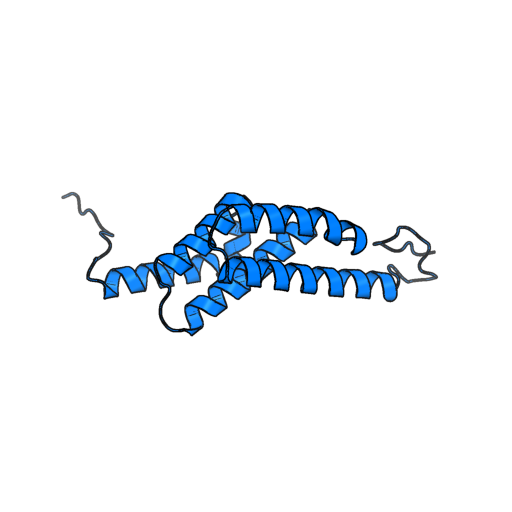 A O 1
ATOM 795 N N . PHE A 1 102 ? -9.306 4.327 4.487 1.00 93.00 102 PHE A N 1
ATOM 796 C CA . PHE A 1 102 ? -8.342 4.085 3.413 1.00 93.00 102 PHE A CA 1
ATOM 797 C C . PHE A 1 102 ? -8.873 3.071 2.386 1.00 93.00 102 PHE A C 1
ATOM 799 O O . PHE A 1 102 ? -8.804 3.316 1.180 1.00 93.00 102 PHE A O 1
ATOM 806 N N . VAL A 1 103 ? -9.435 1.952 2.853 1.00 91.06 103 VAL A N 1
ATOM 807 C CA . VAL A 1 103 ? -10.021 0.908 1.995 1.00 91.06 103 VAL A CA 1
ATOM 808 C C . VAL A 1 103 ? -11.192 1.456 1.180 1.00 91.06 103 VAL A C 1
ATOM 810 O O . VAL A 1 103 ? -11.275 1.191 -0.020 1.00 91.06 103 VAL A O 1
ATOM 813 N N . GLU A 1 104 ? -12.064 2.249 1.804 1.00 90.94 104 GLU A N 1
ATOM 814 C CA . GLU A 1 104 ? -13.199 2.886 1.136 1.00 90.94 104 GLU A CA 1
ATOM 815 C C . GLU A 1 104 ? -12.756 3.930 0.106 1.00 90.94 104 GLU A C 1
ATOM 817 O O . GLU A 1 104 ? -13.258 3.927 -1.021 1.00 90.94 104 GLU A O 1
ATOM 822 N N . PHE A 1 105 ? -11.793 4.790 0.455 1.00 93.12 105 PHE A N 1
ATOM 823 C CA . PHE A 1 105 ? -11.305 5.849 -0.431 1.00 93.12 105 PHE A CA 1
ATOM 824 C C . PHE A 1 105 ? -10.682 5.277 -1.709 1.00 93.12 105 PHE A C 1
ATOM 826 O O . PHE A 1 105 ? -11.055 5.670 -2.816 1.00 93.12 105 PHE A O 1
ATOM 833 N N . PHE A 1 106 ? -9.784 4.297 -1.567 1.00 92.06 106 PHE A N 1
ATOM 834 C CA . PHE A 1 106 ? -9.118 3.651 -2.701 1.00 92.06 106 PHE A CA 1
ATOM 835 C C . PHE A 1 106 ? -9.943 2.527 -3.344 1.00 92.06 106 PHE A C 1
ATOM 837 O O . PHE A 1 106 ? -9.507 1.950 -4.341 1.00 92.06 106 PHE A O 1
ATOM 844 N N . LYS A 1 107 ? -11.140 2.235 -2.814 1.00 91.69 107 LYS A N 1
ATOM 845 C CA . LYS A 1 107 ? -12.067 1.201 -3.308 1.00 91.69 107 LYS A CA 1
ATOM 846 C C . LYS A 1 107 ? -11.393 -0.165 -3.468 1.00 91.69 107 LYS A C 1
ATOM 848 O O . LYS A 1 107 ? -11.556 -0.829 -4.492 1.00 91.69 107 LYS A O 1
ATOM 853 N N . LEU A 1 108 ? -10.610 -0.560 -2.466 1.00 89.50 108 LEU A N 1
ATOM 854 C CA . LEU A 1 108 ? -9.847 -1.807 -2.500 1.00 89.50 108 LEU A CA 1
ATOM 855 C C . LEU A 1 108 ? -10.779 -3.018 -2.352 1.00 89.50 108 LEU A C 1
ATOM 857 O O . LEU A 1 108 ? -11.696 -3.014 -1.529 1.00 89.50 108 LEU A O 1
ATOM 861 N N . ASP A 1 109 ? -10.538 -4.064 -3.144 1.00 86.75 109 ASP A N 1
ATOM 862 C CA . ASP A 1 109 ? -11.351 -5.278 -3.106 1.00 86.75 109 ASP A CA 1
ATOM 863 C C . ASP A 1 109 ? -11.013 -6.134 -1.878 1.00 86.75 109 ASP A C 1
ATOM 865 O O . ASP A 1 109 ? -9.852 -6.439 -1.601 1.00 86.75 109 ASP A O 1
ATOM 869 N N . GLN A 1 110 ? -12.041 -6.577 -1.152 1.00 77.12 110 GLN A N 1
ATOM 870 C CA . GLN A 1 110 ? -11.852 -7.375 0.061 1.00 77.12 110 GLN A CA 1
ATOM 871 C C . GLN A 1 110 ? -11.145 -8.710 -0.203 1.00 77.12 110 GLN A C 1
ATOM 873 O O . GLN A 1 110 ? -10.388 -9.163 0.653 1.00 77.12 110 GLN A O 1
ATOM 878 N N . ASN A 1 111 ? -11.338 -9.339 -1.369 1.00 78.44 111 ASN A N 1
ATOM 879 C CA . ASN A 1 111 ? -10.652 -10.595 -1.682 1.00 78.44 111 ASN A CA 1
ATOM 880 C C . ASN A 1 111 ? -9.154 -10.365 -1.910 1.00 78.44 111 ASN A C 1
ATOM 882 O O . ASN A 1 111 ? -8.343 -11.230 -1.579 1.00 78.44 111 ASN A O 1
ATOM 886 N N . GLU A 1 112 ? -8.773 -9.204 -2.447 1.00 81.75 112 GLU A N 1
ATOM 887 C CA . GLU A 1 112 ? -7.366 -8.822 -2.585 1.00 81.75 112 GLU A CA 1
ATOM 888 C C . GLU A 1 112 ? -6.732 -8.511 -1.224 1.00 81.75 112 GLU A C 1
ATOM 890 O O . GLU A 1 112 ? -5.623 -8.973 -0.951 1.00 81.75 112 GLU A O 1
ATOM 895 N N . LEU A 1 113 ? -7.458 -7.818 -0.341 1.00 81.75 113 LEU A N 1
ATOM 896 C CA . LEU A 1 113 ? -7.015 -7.505 1.025 1.00 81.75 113 LEU A CA 1
ATOM 897 C C . LEU A 1 113 ? -6.922 -8.739 1.936 1.00 81.75 113 LEU A C 1
ATOM 899 O O . LEU A 1 113 ? -6.129 -8.760 2.881 1.00 81.75 113 LEU A O 1
ATOM 903 N N . ASP A 1 114 ? -7.728 -9.774 1.685 1.00 80.50 114 ASP A N 1
ATOM 904 C CA . ASP A 1 114 ? -7.711 -11.013 2.471 1.00 80.50 114 ASP A CA 1
ATOM 905 C C . ASP A 1 114 ? -6.803 -12.102 1.893 1.00 80.50 114 ASP A C 1
ATOM 907 O O . ASP A 1 114 ? -6.713 -13.196 2.452 1.00 80.50 114 ASP A O 1
ATOM 911 N N . ARG A 1 115 ? -6.062 -11.821 0.813 1.00 75.19 115 ARG A N 1
ATOM 912 C CA . ARG A 1 115 ? -5.180 -12.812 0.179 1.00 75.19 115 ARG A CA 1
ATOM 913 C C . ARG A 1 115 ? -4.155 -13.404 1.151 1.00 75.19 115 ARG A C 1
ATOM 915 O O . ARG A 1 115 ? -3.874 -14.599 1.089 1.00 75.19 115 ARG A O 1
ATOM 922 N N . ASN A 1 116 ? -3.638 -12.583 2.066 1.00 77.75 116 ASN A N 1
ATOM 923 C CA . ASN A 1 116 ? -2.740 -13.000 3.148 1.00 77.75 116 ASN A CA 1
ATOM 924 C C . ASN A 1 116 ? -3.435 -13.002 4.524 1.00 77.75 116 ASN A C 1
ATOM 926 O O . ASN A 1 116 ? -2.786 -12.890 5.568 1.00 77.75 116 ASN A O 1
ATOM 930 N N . GLY A 1 117 ? -4.767 -13.074 4.547 1.00 81.00 117 GLY A N 1
ATOM 931 C CA . GLY A 1 117 ? -5.559 -13.063 5.773 1.00 81.00 117 GLY A CA 1
ATOM 932 C C . GLY A 1 117 ? -5.517 -11.735 6.536 1.00 81.00 117 GLY A C 1
ATOM 933 O O . GLY A 1 117 ? -5.813 -11.721 7.731 1.00 81.00 117 GLY A O 1
ATOM 934 N N . ALA A 1 118 ? -5.053 -10.636 5.929 1.00 80.75 118 ALA A N 1
ATOM 935 C CA . ALA A 1 118 ? -4.900 -9.355 6.618 1.00 80.75 118 ALA A CA 1
ATOM 936 C C . ALA A 1 118 ? -6.261 -8.744 6.975 1.00 80.75 118 ALA A C 1
ATOM 938 O O . ALA A 1 118 ? -6.467 -8.364 8.127 1.00 80.75 118 ALA A O 1
ATOM 939 N N . TRP A 1 119 ? -7.223 -8.772 6.051 1.00 81.12 119 TRP A N 1
ATOM 940 C CA . TRP A 1 119 ? -8.611 -8.400 6.337 1.00 81.12 119 TRP A CA 1
ATOM 941 C C . TRP A 1 119 ? -9.222 -9.261 7.456 1.00 81.12 119 TRP A C 1
ATOM 943 O O . TRP A 1 119 ? -9.744 -8.746 8.444 1.00 81.12 119 TRP A O 1
ATOM 953 N N . SER A 1 120 ? -9.066 -10.583 7.376 1.00 80.69 120 SER A N 1
ATOM 954 C CA . SER A 1 120 ? -9.511 -11.519 8.411 1.00 80.69 120 SER A CA 1
ATOM 955 C C . SER A 1 120 ? -8.873 -11.247 9.780 1.00 80.69 120 SER A C 1
ATOM 957 O O . SER A 1 120 ? -9.534 -11.397 10.811 1.00 80.69 120 SER A O 1
ATOM 959 N N . ARG A 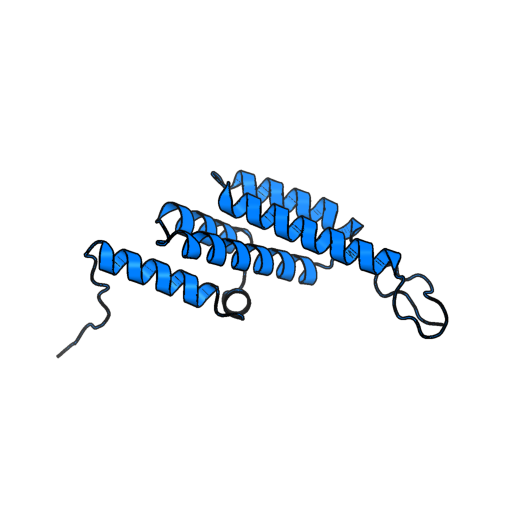1 121 ? -7.590 -10.865 9.825 1.00 82.19 121 ARG A N 1
ATOM 960 C CA . ARG A 1 121 ? -6.892 -10.483 11.065 1.00 82.19 121 ARG A CA 1
ATOM 961 C C . ARG A 1 121 ? -7.442 -9.181 11.646 1.00 82.19 121 ARG A C 1
ATOM 963 O O . ARG A 1 121 ? -7.682 -9.138 12.850 1.00 82.19 121 ARG A O 1
ATOM 970 N N . LEU A 1 122 ? -7.714 -8.184 10.804 1.00 81.62 122 LEU A N 1
ATOM 971 C CA . LEU A 1 122 ? -8.328 -6.918 11.205 1.00 81.62 122 LEU A CA 1
ATOM 972 C C . LEU A 1 122 ? -9.701 -7.140 11.861 1.00 81.62 122 LEU A C 1
ATOM 974 O O . LEU A 1 122 ? -9.930 -6.706 12.989 1.00 81.62 122 LEU A O 1
ATOM 978 N N . VAL A 1 123 ? -10.582 -7.906 11.204 1.00 79.19 123 VAL A N 1
ATOM 979 C CA . VAL A 1 123 ? -11.931 -8.222 11.712 1.00 79.19 123 VAL A CA 1
ATOM 980 C C . VAL A 1 123 ? -11.872 -8.997 13.032 1.00 79.19 123 VAL A C 1
ATOM 982 O O . VAL A 1 123 ? -12.637 -8.723 13.958 1.00 79.19 123 VAL A O 1
ATOM 985 N N . LYS A 1 124 ? -10.951 -9.963 13.154 1.00 76.69 124 LYS A N 1
ATOM 986 C CA . LYS A 1 124 ? -10.747 -10.708 14.408 1.00 76.69 124 LYS A CA 1
ATOM 987 C C . LYS A 1 124 ? -10.252 -9.799 15.536 1.00 76.69 124 LYS A C 1
ATOM 989 O O . LYS A 1 124 ? -10.737 -9.944 16.656 1.00 76.69 124 LYS A O 1
ATOM 994 N N . GLY A 1 125 ? -9.345 -8.865 15.241 1.00 75.00 125 GLY A N 1
ATOM 995 C CA . GLY A 1 125 ? -8.875 -7.853 16.191 1.00 75.00 125 GLY A CA 1
ATOM 996 C C . GLY A 1 125 ? -10.012 -6.965 16.702 1.00 75.00 125 GLY A C 1
ATOM 997 O O . GLY A 1 125 ? -10.194 -6.838 17.912 1.00 75.00 125 GLY A O 1
ATOM 998 N N . GLY A 1 126 ? -10.849 -6.447 15.797 1.00 70.31 126 GLY A N 1
ATOM 999 C CA . GLY A 1 126 ? -12.032 -5.658 16.162 1.00 70.31 126 GLY A CA 1
ATOM 1000 C C . GLY A 1 126 ? -13.037 -6.446 17.012 1.00 70.31 126 GLY A C 1
ATOM 1001 O O . GLY A 1 126 ? -13.500 -5.960 18.042 1.00 70.31 126 GLY A O 1
ATOM 1002 N N . GLY A 1 127 ? -13.312 -7.703 16.650 1.00 67.25 127 GLY A N 1
ATOM 1003 C CA . GLY A 1 127 ? -14.203 -8.569 17.427 1.00 67.25 127 GLY A CA 1
ATOM 1004 C C . GLY A 1 127 ? -13.680 -8.901 18.831 1.00 67.25 127 GLY A C 1
ATOM 1005 O O . GLY A 1 127 ? -14.470 -9.001 19.767 1.00 67.25 127 GLY A O 1
ATOM 1006 N N . LEU A 1 128 ? -12.362 -9.054 19.005 1.00 59.72 128 LEU A N 1
ATOM 1007 C CA . LEU A 1 128 ? -11.749 -9.224 20.329 1.00 59.72 128 LEU A CA 1
ATOM 1008 C C . LEU A 1 128 ? -11.919 -7.967 21.189 1.00 59.72 128 LEU A C 1
ATOM 1010 O O . LEU A 1 128 ? -12.284 -8.093 22.357 1.00 59.72 128 LEU A O 1
ATOM 1014 N N . ARG A 1 129 ? -11.741 -6.769 20.611 1.00 69.06 129 ARG A N 1
ATOM 1015 C CA . ARG A 1 129 ? -12.009 -5.500 21.307 1.00 69.06 129 ARG A CA 1
ATOM 1016 C C . ARG A 1 129 ? -13.457 -5.419 21.784 1.00 69.06 129 ARG A C 1
ATOM 1018 O O . ARG A 1 129 ? -13.686 -5.115 22.948 1.00 69.06 129 ARG A O 1
ATOM 1025 N N . GLU A 1 130 ? -14.431 -5.715 20.923 1.00 66.62 130 GLU A N 1
ATOM 1026 C CA . GLU A 1 130 ? -15.855 -5.673 21.296 1.00 66.62 130 GLU A CA 1
ATOM 1027 C C . GLU A 1 130 ? -16.159 -6.577 22.499 1.00 66.62 130 GLU A C 1
ATOM 1029 O O . GLU A 1 130 ? -16.812 -6.147 23.451 1.00 66.62 130 GLU A O 1
ATOM 1034 N N . VAL A 1 131 ? -15.607 -7.795 22.505 1.00 61.94 131 VAL A N 1
ATOM 1035 C CA . VAL A 1 131 ? -15.733 -8.727 23.634 1.00 61.94 131 VAL A CA 1
ATOM 1036 C C . VAL A 1 131 ? -15.069 -8.168 24.899 1.00 61.94 131 VAL A C 1
ATOM 1038 O O . VAL A 1 131 ? -15.657 -8.263 25.977 1.00 61.94 131 VAL A O 1
ATOM 1041 N N . MET A 1 132 ? -13.883 -7.560 24.788 1.00 57.09 132 MET A N 1
ATOM 1042 C CA . MET A 1 132 ? -13.184 -6.920 25.913 1.00 57.09 132 MET A CA 1
ATOM 1043 C C . MET A 1 132 ? -13.932 -5.696 26.467 1.00 57.09 132 MET A C 1
ATOM 1045 O O . MET A 1 132 ? -13.896 -5.455 27.670 1.00 57.09 132 MET A O 1
ATOM 1049 N N . GLU A 1 133 ? -14.656 -4.959 25.623 1.00 67.50 133 GLU A N 1
ATOM 1050 C CA . GLU A 1 133 ? -15.530 -3.840 26.010 1.00 67.50 133 GLU A CA 1
ATOM 1051 C C . GLU A 1 133 ? -16.875 -4.300 26.611 1.00 67.50 133 GLU A C 1
ATOM 1053 O O . GLU A 1 133 ? -17.737 -3.476 26.921 1.00 67.50 133 GLU A O 1
ATOM 1058 N N . GLY A 1 134 ? -17.092 -5.611 26.765 1.00 57.09 134 GLY A N 1
ATOM 1059 C CA . GLY A 1 134 ? -18.345 -6.174 27.275 1.00 57.09 134 GLY A CA 1
ATOM 1060 C C . GLY A 1 134 ? -19.498 -6.145 26.266 1.00 57.09 134 GLY A C 1
ATOM 1061 O O . GLY A 1 134 ? -20.624 -6.514 26.609 1.00 57.09 134 GLY A O 1
ATOM 1062 N N . LYS A 1 135 ? -19.240 -5.756 25.011 1.00 60.69 135 LYS A N 1
ATOM 1063 C CA . LYS A 1 135 ? -20.187 -5.892 23.902 1.00 60.69 135 LYS A CA 1
ATOM 1064 C C . LYS A 1 135 ? -20.083 -7.322 23.389 1.00 60.69 135 LYS A C 1
ATOM 1066 O O . LYS A 1 135 ? -19.266 -7.640 22.534 1.00 60.69 135 LYS A O 1
ATOM 1071 N N . ILE A 1 136 ? -20.906 -8.217 23.929 1.00 54.03 136 ILE A N 1
ATOM 1072 C CA . ILE A 1 136 ? -21.042 -9.562 23.366 1.00 54.03 136 ILE A CA 1
ATOM 1073 C C . ILE A 1 136 ? -21.642 -9.398 21.963 1.00 54.03 136 ILE A C 1
ATOM 1075 O O . ILE A 1 136 ? -22.783 -8.934 21.860 1.00 54.03 136 ILE A O 1
ATOM 1079 N N . PRO A 1 137 ? -20.936 -9.768 20.880 1.00 49.41 137 PRO A N 1
ATOM 1080 C CA . PRO A 1 137 ? -21.537 -9.718 19.561 1.00 49.41 137 PRO A CA 1
ATOM 1081 C C . PRO A 1 137 ? -22.707 -10.711 19.540 1.00 49.41 137 PRO A C 1
ATOM 1083 O O . PRO A 1 137 ? -22.523 -11.907 19.783 1.00 49.41 137 PRO A O 1
ATOM 1086 N N . GLN A 1 138 ? -23.926 -10.225 19.282 1.00 49.28 138 GLN A N 1
ATOM 1087 C CA . GLN A 1 138 ? -25.094 -11.085 19.081 1.00 49.28 138 GLN A CA 1
ATOM 1088 C C . GLN A 1 138 ? -24.859 -11.936 17.829 1.00 49.28 138 GLN A C 1
ATOM 1090 O O . GLN A 1 138 ? -25.092 -11.491 16.710 1.00 49.28 138 GLN A O 1
ATOM 1095 N N . ARG A 1 139 ? -24.358 -13.161 18.010 1.00 49.88 139 ARG A N 1
ATOM 1096 C CA . ARG A 1 139 ? -24.025 -14.063 16.896 1.00 49.88 139 ARG A CA 1
ATOM 1097 C C . ARG A 1 139 ? -25.042 -15.175 16.656 1.00 49.88 139 ARG A C 1
ATOM 1099 O O . ARG A 1 139 ? -24.872 -15.921 15.701 1.00 49.88 139 ARG A O 1
ATOM 1106 N N . VAL A 1 140 ? -26.114 -15.274 17.447 1.00 47.22 140 VAL A N 1
ATOM 1107 C CA . VAL A 1 140 ? -27.202 -16.232 17.191 1.00 47.22 140 VAL A CA 1
ATOM 1108 C C . VAL A 1 140 ? -28.544 -15.645 17.641 1.00 47.22 140 VAL A C 1
ATOM 1110 O O . VAL A 1 140 ? -28.786 -15.487 18.836 1.00 47.22 140 VAL A O 1
ATOM 1113 N N . LYS A 1 141 ? -29.434 -15.347 16.687 1.00 44.91 141 LYS A N 1
ATOM 1114 C CA . LYS A 1 141 ? -30.879 -15.315 16.949 1.00 44.91 141 LYS A CA 1
ATOM 1115 C C . LYS A 1 141 ? -31.366 -16.757 16.861 1.00 44.91 141 LYS A C 1
ATOM 1117 O O . LYS A 1 141 ? -31.427 -17.310 15.769 1.00 44.91 141 LYS A O 1
ATOM 1122 N N . ILE A 1 142 ? -31.646 -17.375 18.003 1.00 50.84 142 ILE A N 1
ATOM 1123 C CA . ILE A 1 142 ? -32.382 -18.638 18.028 1.00 50.84 142 ILE A CA 1
ATOM 1124 C C . ILE A 1 142 ? -33.854 -18.239 17.951 1.00 50.84 142 ILE A C 1
ATOM 1126 O O . ILE A 1 142 ? -34.423 -17.788 18.943 1.00 50.84 142 ILE A O 1
ATOM 1130 N N . GLU A 1 143 ? -34.433 -18.306 16.757 1.00 45.56 143 GLU A N 1
ATOM 1131 C CA . GLU A 1 143 ? -35.888 -18.319 16.613 1.00 45.56 143 GLU A CA 1
ATOM 1132 C C . GLU A 1 143 ? -36.349 -19.741 16.955 1.00 45.56 143 GLU A C 1
ATOM 1134 O O . GLU A 1 143 ? -35.824 -20.713 16.405 1.00 45.56 143 GLU A O 1
ATOM 1139 N N . GLY A 1 144 ? -37.215 -19.843 17.965 1.00 46.00 144 GLY A N 1
ATOM 1140 C CA . GLY A 1 144 ? -37.827 -21.096 18.411 1.00 46.00 144 GLY A CA 1
ATOM 1141 C C . GLY A 1 144 ? -39.054 -21.469 17.597 1.00 46.00 144 GLY A C 1
ATOM 1142 O O . GLY A 1 144 ? -39.643 -20.561 16.968 1.00 46.00 144 GLY A O 1
#

Radius of gyration: 19.62 Å; chains: 1; bounding box: 58×36×57 Å

Organism: NCBI:txid1008305

pLDDT: mean 85.4, std 13.28, range [44.91, 97.38]

Foldseek 3Di:
DAAAPQPRHDPDPPDNHDPVLVVLLVVLLVVLLVQLLVLLVPPPDCVSVVVSVVVCVVRCSVSSHDPVSVLVSNLSSLLVLLVVCVVVPANDPVSLVSSVSSCVSVVRDVCSNCVVDSSVSSVVRVQVVCVVVVNDPPPDDPDD

Sequence (144 aa):
MGTCKYCGKPAGPLRSKHCECENKYKLTFEHLTRVSFETIIKSSSLKDFEELERDINNIAPDGYLTTSDVGYVLVSAFERAVEHFLNDGALSVEEQGKIESFVEFFKLDQNELDRNGAWSRLVKGGGLREVMEGKIPQRVKIEG

Secondary structure (DSSP, 8-state):
-EEPTTT-SEEETT-SS-HHHHHHHHHHHHHHHHHHHHHHHH--SHHHHHHHHHHHHHHTTTTT--HHHHHHHHHHHHHHHHHHHHHTSS--HHHHHHHHHHHHHHT--HHHHTTTTHHHHHHHHHHHHHHHTT----------